Protein AF-A0A971RYZ0-F1 (afdb_monomer_lite)

Foldseek 3Di:
DDDVVVDDPLLVVLLVLLVVVDVCSVVQSVLLVVVVVVDPPVLSSVLSVVCVVVVNRGNVSSVVSSVCVVCVVDPPPPDPDPVVPPVDDDDDDDDDDCVVVVCVVVPNDD

Radius of gyration: 25.85 Å; chains: 1; bounding box: 69×42×53 Å

Structure (mmCIF, N/CA/C/O backbone):
data_AF-A0A971RYZ0-F1
#
_entry.id   AF-A0A971RYZ0-F1
#
loop_
_atom_site.group_PDB
_atom_site.id
_atom_site.type_symbol
_atom_site.label_atom_id
_atom_site.label_alt_id
_atom_site.label_comp_id
_atom_site.label_asym_id
_atom_site.label_entity_id
_atom_site.label_seq_id
_atom_site.pdbx_PDB_ins_code
_atom_site.Cartn_x
_atom_site.Cartn_y
_atom_site.Cartn_z
_atom_site.occupancy
_atom_site.B_iso_or_equiv
_atom_site.auth_seq_id
_atom_site.auth_comp_id
_atom_site.auth_asym_id
_atom_site.auth_atom_id
_atom_site.pdbx_PDB_model_num
ATOM 1 N N . VAL A 1 1 ? -23.231 2.853 9.783 1.00 53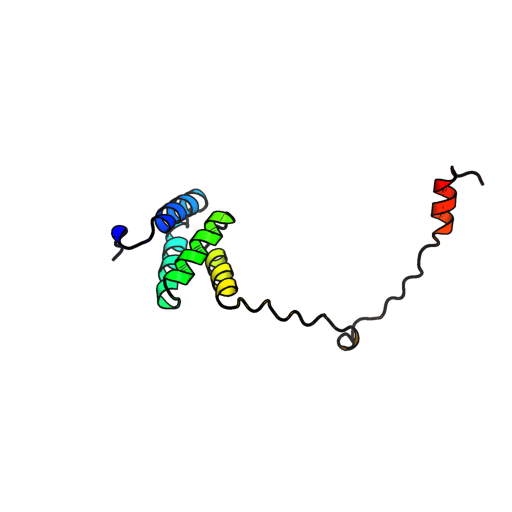.41 1 VAL A N 1
ATOM 2 C CA . VAL A 1 1 ? -21.923 2.457 10.371 1.00 53.41 1 VAL A CA 1
ATOM 3 C C . VAL A 1 1 ? -20.756 2.908 9.470 1.00 53.41 1 VAL A C 1
ATOM 5 O O . VAL A 1 1 ? -19.828 2.172 9.199 1.00 53.41 1 VAL A O 1
ATOM 8 N N . TYR A 1 2 ? -20.773 4.171 9.035 1.00 51.66 2 TYR A N 1
ATOM 9 C CA . TYR A 1 2 ? -19.632 4.891 8.456 1.00 51.66 2 TYR A CA 1
ATOM 10 C C . TYR A 1 2 ? -19.863 6.347 8.855 1.00 51.66 2 TYR A C 1
ATOM 12 O O . TYR A 1 2 ? -20.882 6.922 8.473 1.00 51.66 2 TYR A O 1
ATOM 20 N N . LYS A 1 3 ? -19.025 6.893 9.740 1.00 57.81 3 LYS A N 1
ATOM 21 C CA . LYS A 1 3 ? -19.108 8.295 10.163 1.00 57.81 3 LYS A CA 1
ATOM 22 C C . LYS A 1 3 ? -17.907 9.010 9.542 1.00 57.81 3 LYS A C 1
ATOM 24 O O . LYS A 1 3 ? -16.840 8.985 10.148 1.00 57.81 3 LYS A O 1
ATOM 29 N N . PRO A 1 4 ? -18.053 9.626 8.356 1.00 58.03 4 PRO A N 1
ATOM 30 C CA . PRO A 1 4 ? -16.939 10.278 7.658 1.00 58.03 4 PRO A CA 1
ATOM 31 C C . PRO A 1 4 ? -16.296 11.407 8.479 1.00 58.03 4 PRO A C 1
ATOM 33 O O . PRO A 1 4 ? -15.163 11.783 8.228 1.00 58.03 4 PRO A O 1
ATOM 36 N N . GLN A 1 5 ? -16.999 11.904 9.499 1.00 58.44 5 GLN A N 1
ATOM 37 C CA . GLN A 1 5 ? -16.541 12.944 10.423 1.00 58.44 5 GLN A CA 1
ATOM 38 C C . GLN A 1 5 ? -15.469 12.466 11.423 1.00 58.44 5 GLN A C 1
ATOM 40 O O . GLN A 1 5 ? -14.858 13.296 12.083 1.00 58.44 5 GLN A O 1
ATOM 45 N N . LEU A 1 6 ? -15.267 11.150 11.575 1.00 68.12 6 LEU A N 1
ATOM 46 C CA . LEU A 1 6 ? -14.294 10.573 12.518 1.00 68.12 6 LEU A CA 1
ATOM 47 C C . LEU A 1 6 ? -12.970 10.164 11.858 1.00 68.12 6 LEU A C 1
ATOM 49 O O . LEU A 1 6 ? -12.025 9.825 12.565 1.00 68.12 6 LEU A O 1
ATOM 53 N N . LEU A 1 7 ? -12.905 10.150 10.526 1.00 70.88 7 LEU A N 1
ATOM 54 C CA . LEU A 1 7 ? -11.725 9.725 9.774 1.00 70.88 7 LEU A CA 1
ATOM 55 C C . LEU A 1 7 ? -10.946 10.942 9.277 1.00 70.88 7 LEU A C 1
ATOM 57 O O . LEU A 1 7 ? -11.530 11.970 8.935 1.00 70.88 7 LEU A O 1
ATOM 61 N N . ALA A 1 8 ? -9.621 10.810 9.213 1.00 78.12 8 ALA A N 1
ATOM 62 C CA . ALA A 1 8 ? -8.760 11.846 8.660 1.00 78.12 8 ALA A CA 1
ATOM 63 C C . ALA A 1 8 ? -9.162 12.170 7.203 1.00 78.12 8 ALA A C 1
ATOM 65 O O . ALA A 1 8 ? -9.552 11.265 6.455 1.00 78.12 8 ALA A O 1
ATOM 66 N N . PRO A 1 9 ? -9.027 13.433 6.753 1.00 84.25 9 PRO A N 1
ATOM 67 C CA . PRO A 1 9 ? -9.433 13.854 5.406 1.00 84.25 9 PRO A CA 1
ATOM 68 C C . PRO A 1 9 ? -8.726 13.073 4.284 1.00 84.25 9 PRO A C 1
ATOM 70 O O . PRO A 1 9 ? -9.263 12.935 3.182 1.00 84.25 9 PRO A O 1
ATOM 73 N N . VAL A 1 10 ? -7.556 12.504 4.585 1.00 88.06 10 VAL A N 1
ATOM 74 C CA . VAL A 1 10 ? -6.764 11.638 3.702 1.00 88.06 10 VAL A CA 1
ATOM 75 C C . VAL A 1 10 ? -7.580 10.447 3.186 1.00 88.06 10 VAL A C 1
ATOM 77 O O . VAL A 1 10 ? -7.485 10.111 2.008 1.00 88.06 10 VAL A O 1
ATOM 80 N N . TYR A 1 11 ? -8.452 9.848 4.004 1.00 89.81 11 TYR A N 1
ATOM 81 C CA . TYR A 1 11 ? -9.233 8.672 3.602 1.00 89.81 11 TYR A CA 1
ATOM 82 C C . TYR A 1 11 ? -10.247 8.978 2.496 1.00 89.81 11 TYR A C 1
ATOM 84 O O . TYR A 1 11 ? -10.416 8.178 1.576 1.00 89.81 11 TYR A O 1
ATOM 92 N N . GLU A 1 12 ? -10.906 10.138 2.541 1.00 89.88 12 GLU A N 1
ATOM 93 C CA . GLU A 1 12 ? -11.838 10.533 1.479 1.00 89.88 12 GLU A CA 1
ATOM 94 C C . GLU A 1 12 ? -11.100 10.848 0.178 1.00 89.88 12 GLU A C 1
ATOM 96 O O . GLU A 1 12 ? -11.559 10.462 -0.901 1.00 89.88 12 GLU A O 1
ATOM 101 N N . GLN A 1 13 ? -9.930 11.486 0.266 1.00 91.75 13 GLN A N 1
ATOM 102 C CA . GLN A 1 13 ? -9.099 11.729 -0.910 1.00 91.75 13 GLN A CA 1
ATOM 103 C C . GLN A 1 13 ? -8.591 10.411 -1.511 1.00 91.75 13 GLN A C 1
ATOM 105 O O . GLN A 1 13 ? -8.691 10.208 -2.725 1.00 91.75 13 GLN A O 1
ATOM 110 N N . TYR A 1 14 ? -8.143 9.477 -0.668 1.00 92.69 14 TYR A N 1
ATOM 111 C CA . TYR A 1 14 ? -7.740 8.140 -1.089 1.00 92.69 14 TYR A CA 1
ATOM 112 C C . TYR A 1 14 ? -8.886 7.402 -1.785 1.00 92.69 14 TYR A C 1
ATOM 114 O O . TYR A 1 14 ? -8.712 6.889 -2.889 1.00 92.69 14 TYR A O 1
ATOM 122 N N . ARG A 1 15 ? -10.090 7.414 -1.197 1.00 92.38 15 ARG A N 1
ATOM 123 C CA . ARG A 1 15 ? -11.289 6.771 -1.754 1.00 92.38 15 ARG A CA 1
ATOM 124 C C . ARG A 1 15 ? -11.651 7.310 -3.136 1.00 92.38 15 ARG A C 1
ATOM 126 O O . ARG A 1 15 ? -12.000 6.528 -4.022 1.00 92.38 15 ARG A O 1
ATOM 133 N N . ARG A 1 16 ? -11.579 8.631 -3.336 1.00 92.31 16 ARG A N 1
ATOM 134 C CA . ARG A 1 16 ? -11.834 9.265 -4.642 1.00 92.31 16 ARG A CA 1
ATOM 135 C C . ARG A 1 16 ? -10.837 8.781 -5.690 1.00 92.31 16 ARG A C 1
ATOM 137 O O . ARG A 1 16 ? -11.254 8.327 -6.753 1.00 92.31 16 ARG A O 1
ATOM 144 N N . ASN A 1 17 ? -9.547 8.805 -5.363 1.00 92.62 17 ASN A N 1
ATOM 145 C CA . ASN A 1 17 ? -8.485 8.368 -6.270 1.00 92.62 17 ASN A CA 1
ATOM 146 C C . ASN A 1 17 ? -8.575 6.868 -6.594 1.00 92.62 17 ASN A C 1
ATOM 148 O O . ASN A 1 17 ? -8.391 6.463 -7.740 1.00 92.62 17 ASN A O 1
ATOM 152 N N . LEU A 1 18 ? -8.906 6.048 -5.599 1.00 91.94 18 LEU A N 1
ATOM 153 C CA . LEU A 1 18 ? -9.075 4.605 -5.740 1.00 91.94 18 LEU A CA 1
ATOM 154 C C . LEU A 1 18 ? -10.272 4.262 -6.652 1.00 91.94 18 LEU A C 1
ATOM 156 O O . LEU A 1 18 ? -10.151 3.418 -7.538 1.00 91.94 18 LEU A O 1
ATOM 160 N N . ASN A 1 19 ? -11.405 4.957 -6.494 1.00 92.38 19 ASN A N 1
ATOM 161 C CA . ASN A 1 19 ? -12.582 4.791 -7.359 1.00 92.38 19 ASN A CA 1
ATOM 162 C C . ASN A 1 19 ? -12.360 5.294 -8.789 1.00 92.38 19 ASN A C 1
ATOM 164 O O . ASN A 1 19 ? -12.904 4.714 -9.723 1.00 92.38 19 ASN A O 1
ATOM 168 N N . ALA A 1 20 ? -11.557 6.346 -8.975 1.00 91.88 20 ALA A N 1
ATOM 169 C CA . ALA A 1 20 ? -11.207 6.833 -10.307 1.00 91.88 20 ALA A CA 1
ATOM 170 C C . ALA A 1 20 ? -10.358 5.820 -11.098 1.00 91.88 20 ALA A C 1
ATOM 172 O O . ALA A 1 20 ? -10.403 5.802 -12.324 1.00 91.88 20 ALA A O 1
ATOM 173 N N . ARG A 1 21 ? -9.588 4.970 -10.404 1.00 89.19 21 ARG A N 1
ATOM 174 C CA . ARG A 1 21 ? -8.664 3.998 -11.013 1.00 89.19 21 ARG A CA 1
ATOM 175 C C . ARG A 1 21 ? -9.248 2.595 -11.157 1.00 89.19 21 ARG A C 1
ATOM 177 O O . ARG A 1 21 ? -8.787 1.835 -12.002 1.00 89.19 21 ARG A O 1
ATOM 184 N N . SER A 1 22 ? -10.231 2.230 -10.336 1.00 87.12 22 SER A N 1
ATOM 185 C CA . SER A 1 22 ? -10.797 0.883 -10.321 1.00 87.12 22 SER A CA 1
ATOM 186 C C . SER A 1 22 ? -12.300 0.902 -10.084 1.00 87.12 22 SER A C 1
ATOM 188 O O . SER A 1 22 ? -12.789 1.471 -9.110 1.00 87.12 22 SER A O 1
ATOM 190 N N . HIS A 1 23 ? -13.035 0.149 -10.907 1.00 85.56 23 HIS A N 1
ATOM 191 C CA . HIS A 1 23 ? -14.466 -0.101 -10.706 1.00 85.56 23 HIS A CA 1
ATOM 192 C C . HIS A 1 23 ? -14.758 -0.831 -9.378 1.00 85.56 23 HIS A C 1
ATOM 194 O O . HIS A 1 23 ? -15.866 -0.771 -8.850 1.00 85.56 23 HIS A O 1
ATOM 200 N N . LYS A 1 24 ? -13.748 -1.500 -8.801 1.00 89.06 24 LYS A N 1
ATOM 201 C CA . LYS A 1 24 ? -13.817 -2.167 -7.492 1.00 89.06 24 LYS A CA 1
ATOM 202 C C . LYS A 1 24 ? -13.261 -1.301 -6.353 1.00 89.06 24 LYS A C 1
ATOM 204 O O . LYS A 1 24 ? -13.097 -1.818 -5.249 1.00 89.06 24 LYS A O 1
ATOM 209 N N . GLY A 1 25 ? -13.010 -0.007 -6.581 1.00 87.94 25 GLY A N 1
ATOM 210 C CA . GL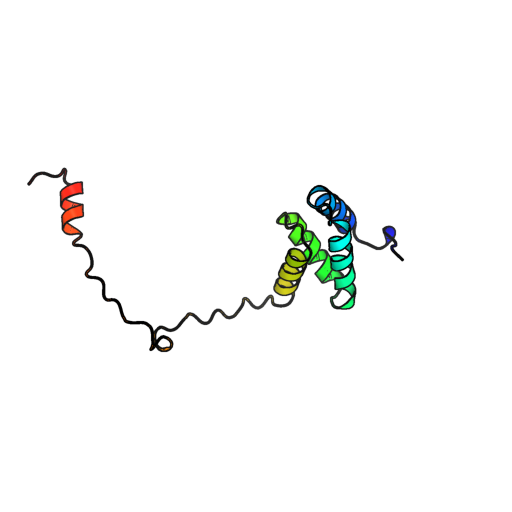Y A 1 25 ? -12.396 0.901 -5.609 1.00 87.94 25 GLY A CA 1
ATOM 211 C C . GLY A 1 25 ? -13.088 0.870 -4.246 1.00 87.94 25 GLY A C 1
ATOM 212 O O . GLY A 1 25 ? -12.459 0.557 -3.245 1.00 87.94 25 GLY A O 1
ATOM 213 N N . ASN A 1 26 ? -14.409 1.041 -4.186 1.00 90.12 26 ASN A N 1
ATOM 214 C CA . ASN A 1 26 ? -15.136 0.982 -2.911 1.00 90.12 26 ASN A CA 1
ATOM 215 C C . ASN A 1 26 ? -14.948 -0.348 -2.156 1.00 90.12 26 ASN A C 1
ATOM 217 O O . ASN A 1 26 ? -14.865 -0.342 -0.931 1.00 90.12 26 ASN A O 1
ATOM 221 N N . LYS A 1 27 ? -14.841 -1.485 -2.860 1.00 91.69 27 LYS A N 1
ATOM 222 C CA . LYS A 1 27 ? -14.597 -2.790 -2.223 1.00 91.69 27 LYS A CA 1
ATOM 223 C C . LYS A 1 27 ? -13.212 -2.837 -1.583 1.00 91.69 27 LYS A C 1
ATOM 225 O O . LYS A 1 27 ? -13.072 -3.349 -0.477 1.00 91.69 27 LYS A O 1
ATOM 230 N N . GLU A 1 28 ? -12.200 -2.310 -2.261 1.00 92.62 28 GLU A N 1
ATOM 231 C CA . GLU A 1 28 ? -10.848 -2.226 -1.706 1.00 92.62 28 GLU A CA 1
ATOM 232 C C . GLU A 1 28 ? -10.749 -1.212 -0.572 1.00 92.62 28 GLU A C 1
ATOM 234 O O . GLU A 1 28 ? -10.129 -1.501 0.445 1.00 92.62 28 GLU A O 1
ATOM 239 N N . PHE A 1 29 ? -11.451 -0.085 -0.677 1.00 93.69 29 PHE A N 1
ATOM 240 C CA . PHE A 1 29 ? -11.525 0.896 0.398 1.00 93.69 29 PHE A CA 1
ATOM 241 C C . PHE A 1 29 ? -12.139 0.306 1.672 1.00 93.69 29 PHE A C 1
ATOM 243 O O . PHE A 1 29 ? -11.616 0.517 2.761 1.00 93.69 29 PHE A O 1
ATOM 250 N N . VAL A 1 30 ? -13.197 -0.504 1.550 1.00 92.56 30 VAL A N 1
ATOM 251 C CA . VAL A 1 30 ? -13.767 -1.223 2.702 1.00 92.56 30 VAL A CA 1
ATOM 252 C C . VAL A 1 30 ? -12.741 -2.169 3.324 1.00 92.56 30 VAL A C 1
ATOM 254 O O . VAL A 1 30 ? -12.630 -2.201 4.546 1.00 92.56 30 VAL A O 1
ATOM 257 N N . LYS A 1 31 ? -11.954 -2.897 2.521 1.00 93.62 31 LYS A N 1
ATOM 258 C CA . LYS A 1 31 ? -10.878 -3.748 3.055 1.00 93.62 31 LYS A CA 1
ATOM 259 C C . LYS A 1 31 ? -9.807 -2.936 3.787 1.00 93.62 31 LYS A C 1
ATOM 261 O O . LYS A 1 31 ? -9.343 -3.369 4.833 1.00 93.62 31 LYS A O 1
ATOM 266 N N . ILE A 1 32 ? -9.452 -1.756 3.278 1.00 93.31 32 ILE A N 1
ATOM 267 C CA . ILE A 1 32 ? -8.507 -0.850 3.948 1.00 93.31 32 ILE A CA 1
ATOM 268 C C . ILE A 1 32 ? -9.077 -0.387 5.291 1.00 93.31 32 ILE A C 1
ATOM 270 O O . ILE A 1 32 ? -8.385 -0.449 6.299 1.00 93.31 32 ILE A O 1
ATOM 274 N N . LEU A 1 33 ? -10.360 -0.019 5.349 1.00 92.50 33 LEU A N 1
ATOM 275 C CA . LEU A 1 33 ? -11.013 0.319 6.618 1.00 92.50 33 LEU A CA 1
ATOM 276 C C . LEU A 1 33 ? -11.052 -0.866 7.593 1.00 92.50 33 LEU A C 1
ATOM 278 O O . LEU A 1 33 ? -11.007 -0.664 8.805 1.00 92.50 33 LEU A O 1
ATOM 282 N N . MET A 1 34 ? -11.124 -2.099 7.086 1.00 93.25 34 MET A N 1
ATOM 283 C CA . MET A 1 34 ? -11.062 -3.294 7.927 1.00 93.25 34 MET A CA 1
ATOM 284 C C . MET A 1 34 ? -9.695 -3.485 8.598 1.00 93.25 34 MET A C 1
ATOM 286 O O . MET A 1 34 ? -9.670 -4.105 9.657 1.00 93.25 34 MET A O 1
ATOM 290 N N . LEU A 1 35 ? -8.605 -2.900 8.080 1.00 92.62 35 LEU A N 1
ATOM 291 C CA . LEU A 1 35 ? -7.277 -2.966 8.714 1.00 92.62 35 LEU A CA 1
ATOM 292 C C . LEU A 1 35 ? -7.264 -2.344 10.117 1.00 92.62 35 LEU A C 1
ATOM 294 O O . LEU A 1 35 ? -6.500 -2.779 10.969 1.00 92.62 35 LEU A O 1
ATOM 298 N N . HIS A 1 36 ? -8.155 -1.394 10.411 1.00 90.00 36 HIS A N 1
ATOM 299 C CA . HIS A 1 36 ? -8.283 -0.817 11.754 1.00 90.00 36 HIS A CA 1
ATOM 300 C C . HIS A 1 36 ? -8.731 -1.811 12.835 1.00 90.00 36 HIS A C 1
ATOM 302 O O . HIS A 1 36 ? -8.701 -1.469 14.015 1.00 90.00 36 HIS A O 1
ATOM 308 N N . ARG A 1 37 ? -9.191 -3.012 12.458 1.00 90.38 37 ARG A N 1
ATOM 309 C CA . ARG A 1 37 ? -9.524 -4.074 13.419 1.00 90.38 37 ARG A CA 1
ATOM 310 C C . ARG A 1 37 ? -8.278 -4.724 14.006 1.00 90.38 37 ARG A C 1
ATOM 312 O O . ARG A 1 37 ? -8.279 -5.047 15.188 1.00 90.38 37 ARG A O 1
ATOM 319 N N . ASP A 1 38 ? -7.251 -4.882 13.180 1.00 90.06 38 ASP A N 1
ATOM 320 C CA . ASP A 1 38 ? -6.052 -5.651 13.511 1.00 90.06 38 ASP A CA 1
ATOM 321 C C . ASP A 1 38 ? -4.846 -4.741 13.793 1.00 90.06 38 ASP A C 1
ATOM 323 O O . ASP A 1 38 ? -3.894 -5.158 14.452 1.00 90.06 38 ASP A O 1
ATOM 327 N N . TYR A 1 39 ? -4.889 -3.484 13.334 1.00 91.00 39 TYR A N 1
ATOM 328 C CA . TYR A 1 39 ? -3.772 -2.546 13.409 1.00 91.00 39 TYR A CA 1
ATOM 329 C C . TYR A 1 39 ? -4.151 -1.200 14.050 1.00 91.00 39 TYR A C 1
ATOM 331 O O . TYR A 1 39 ? -5.263 -0.698 13.845 1.00 91.00 39 TYR A O 1
ATOM 339 N N . PRO A 1 40 ? -3.212 -0.556 14.776 1.00 90.50 40 PRO A N 1
ATOM 340 C CA . PRO A 1 40 ? -3.409 0.775 15.341 1.00 90.50 40 PRO A CA 1
ATOM 341 C C . PRO A 1 40 ? -3.843 1.809 14.286 1.00 90.50 40 PRO A C 1
ATOM 343 O O . PRO A 1 40 ? -3.208 1.907 13.233 1.00 90.50 40 PRO A O 1
ATOM 346 N N . PRO A 1 41 ? -4.860 2.650 14.562 1.00 89.19 41 PRO A N 1
ATOM 347 C CA . PRO A 1 41 ? -5.348 3.637 13.597 1.00 89.19 41 PRO A CA 1
ATOM 348 C C . PRO A 1 41 ? -4.299 4.633 13.100 1.00 89.19 41 PRO A C 1
ATOM 350 O O . PRO A 1 41 ? -4.376 5.063 11.949 1.00 89.19 41 PRO A O 1
ATOM 353 N N . ALA A 1 42 ? -3.317 4.974 13.939 1.00 89.81 42 ALA A N 1
ATOM 354 C CA . ALA A 1 42 ? -2.204 5.839 13.558 1.00 89.81 42 ALA A CA 1
ATOM 355 C C . ALA A 1 42 ? -1.368 5.220 12.424 1.00 89.81 42 ALA A C 1
ATOM 357 O O . ALA A 1 42 ? -1.160 5.868 11.405 1.00 89.81 42 A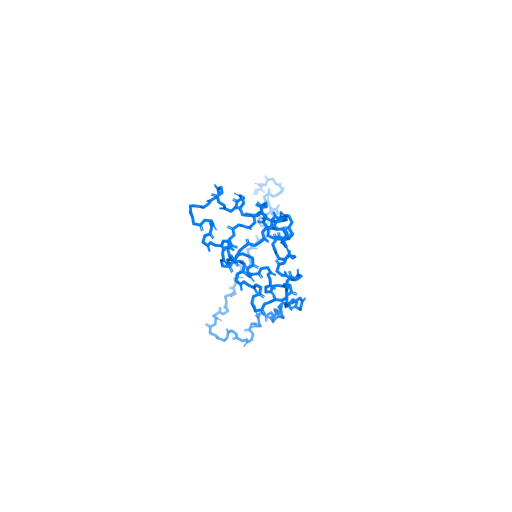LA A O 1
ATOM 358 N N . LEU A 1 43 ? -1.003 3.938 12.552 1.00 91.25 43 LEU A N 1
ATOM 359 C CA . LEU A 1 43 ? -0.207 3.221 11.548 1.00 91.25 43 LEU A CA 1
ATOM 360 C C . LEU A 1 43 ? -0.960 3.031 10.232 1.00 91.25 43 LEU A C 1
ATOM 362 O O . LEU A 1 43 ? -0.385 3.178 9.160 1.00 91.25 43 LEU A O 1
ATOM 366 N N . VAL A 1 44 ? -2.259 2.728 10.297 1.00 92.81 44 VAL A N 1
ATOM 367 C CA . VAL A 1 44 ? -3.081 2.600 9.083 1.00 92.81 44 VAL A CA 1
ATOM 368 C C . VAL A 1 44 ? -3.192 3.948 8.366 1.00 92.81 44 VAL A C 1
ATOM 370 O O . VAL A 1 44 ? -3.104 3.997 7.143 1.00 92.81 44 VAL A O 1
ATOM 373 N N . THR A 1 45 ? -3.329 5.047 9.113 1.00 93.12 45 THR A N 1
ATOM 374 C CA . THR A 1 45 ? -3.405 6.398 8.531 1.00 93.12 45 THR A CA 1
ATOM 375 C C . THR A 1 45 ? -2.094 6.788 7.863 1.00 93.12 45 THR A C 1
ATOM 377 O O . THR A 1 45 ? -2.112 7.204 6.709 1.00 93.12 45 THR A O 1
ATOM 380 N N . GLU A 1 46 ? -0.966 6.551 8.529 1.00 92.69 46 GLU A N 1
ATOM 381 C CA . GLU A 1 46 ? 0.366 6.764 7.958 1.00 92.69 46 GLU A CA 1
ATOM 382 C C . GLU A 1 46 ? 0.587 5.909 6.699 1.00 92.69 46 GLU A C 1
ATOM 384 O O . GLU A 1 46 ? 1.024 6.413 5.666 1.00 92.69 46 GLU A O 1
ATOM 389 N N . ALA A 1 47 ? 0.197 4.630 6.724 1.00 94.00 47 ALA A N 1
ATOM 390 C CA . ALA A 1 47 ? 0.302 3.758 5.557 1.00 94.00 47 ALA A CA 1
ATOM 391 C C . ALA A 1 47 ? -0.524 4.272 4.364 1.00 94.00 47 ALA A C 1
ATOM 393 O O . ALA A 1 47 ? -0.072 4.195 3.221 1.00 94.00 47 ALA A O 1
ATOM 394 N N . VAL A 1 48 ? -1.717 4.824 4.611 1.00 94.62 48 VAL A N 1
ATOM 395 C CA . VAL A 1 48 ? -2.562 5.430 3.571 1.00 94.62 48 VAL A CA 1
ATOM 396 C C . VAL A 1 48 ? -1.940 6.723 3.028 1.00 94.62 48 VAL A C 1
ATOM 39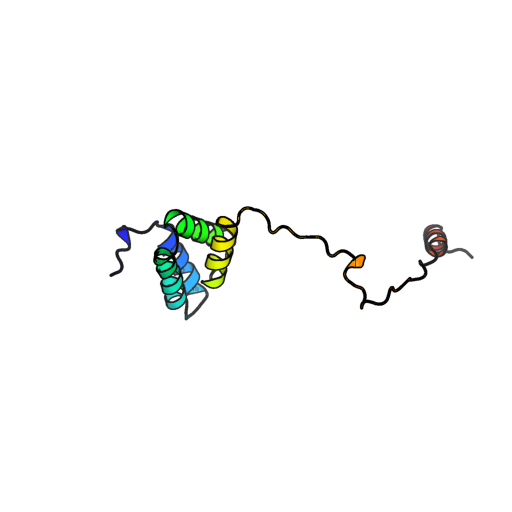8 O O . VAL A 1 48 ? -1.947 6.932 1.815 1.00 94.62 48 VAL A O 1
ATOM 401 N N . GLU A 1 49 ? -1.359 7.569 3.880 1.00 94.25 49 GLU A N 1
ATOM 402 C CA . GLU A 1 49 ? -0.645 8.789 3.466 1.00 94.25 49 GLU A CA 1
ATOM 403 C C . GLU A 1 49 ? 0.579 8.471 2.597 1.00 94.25 49 GLU A C 1
ATOM 405 O O . GLU A 1 49 ? 0.783 9.068 1.532 1.00 94.25 49 GLU A O 1
ATOM 410 N N . ILE A 1 50 ? 1.362 7.473 3.003 1.00 93.00 50 ILE A N 1
ATOM 411 C CA . ILE A 1 50 ? 2.509 6.976 2.244 1.00 93.00 50 ILE A CA 1
ATOM 412 C C . ILE A 1 50 ? 2.040 6.391 0.907 1.00 93.00 50 ILE A C 1
ATOM 414 O O . ILE A 1 50 ? 2.601 6.715 -0.142 1.00 93.00 50 ILE A O 1
ATOM 418 N N . ALA A 1 51 ? 0.968 5.594 0.908 1.00 94.88 51 ALA A N 1
ATOM 419 C CA . ALA A 1 51 ? 0.393 5.045 -0.316 1.00 94.88 51 ALA A CA 1
ATOM 420 C C . ALA A 1 51 ? -0.054 6.155 -1.282 1.00 94.88 51 ALA A C 1
ATOM 422 O O . ALA A 1 51 ? 0.214 6.063 -2.480 1.00 94.88 51 ALA A O 1
ATOM 423 N N . MET A 1 52 ? -0.660 7.240 -0.784 1.00 93.31 52 MET A N 1
ATOM 424 C CA . MET A 1 52 ? -0.979 8.413 -1.610 1.00 93.31 52 MET A CA 1
ATOM 425 C C . MET A 1 52 ? 0.264 9.066 -2.196 1.00 93.31 52 MET A C 1
ATOM 427 O O . MET A 1 52 ? 0.289 9.354 -3.393 1.00 93.31 52 MET A O 1
ATOM 431 N N . THR A 1 53 ? 1.284 9.279 -1.367 1.00 93.31 53 THR A N 1
ATOM 432 C CA . THR A 1 53 ? 2.537 9.932 -1.766 1.00 93.31 53 THR A CA 1
ATOM 433 C C . THR A 1 53 ? 3.226 9.160 -2.893 1.00 93.31 53 THR A C 1
ATOM 435 O O . THR A 1 53 ? 3.674 9.754 -3.871 1.00 93.31 53 THR A O 1
ATOM 438 N N . TYR A 1 54 ? 3.218 7.826 -2.821 1.00 91.81 54 TYR A N 1
ATOM 439 C CA . TYR A 1 54 ? 3.777 6.950 -3.855 1.00 91.81 54 TYR A CA 1
ATOM 440 C C . TYR A 1 54 ? 2.792 6.575 -4.976 1.00 91.81 54 TYR A C 1
ATOM 442 O O . TYR A 1 54 ? 3.126 5.760 -5.833 1.00 91.81 54 TYR A O 1
ATOM 450 N N . ASN A 1 55 ? 1.589 7.162 -5.015 1.00 92.88 55 ASN A N 1
ATOM 451 C CA . ASN A 1 55 ? 0.531 6.825 -5.977 1.00 92.88 55 ASN A CA 1
ATOM 452 C C . ASN A 1 55 ? 0.163 5.324 -6.026 1.00 92.88 55 ASN A C 1
ATOM 454 O O . ASN A 1 55 ? -0.218 4.795 -7.074 1.00 92.88 55 ASN A O 1
ATOM 458 N N . VAL A 1 56 ? 0.234 4.645 -4.881 1.00 92.50 56 VAL A N 1
ATOM 459 C CA . VAL A 1 56 ? -0.164 3.247 -4.703 1.00 92.50 56 VAL A CA 1
ATOM 460 C C . VAL A 1 56 ? -1.634 3.187 -4.286 1.00 92.50 56 VAL A C 1
ATOM 462 O O . VAL A 1 56 ? -2.017 3.599 -3.191 1.00 92.50 56 VAL A O 1
ATOM 465 N N . TYR A 1 57 ? -2.472 2.650 -5.172 1.00 92.50 57 TYR A N 1
ATOM 466 C CA . TYR A 1 57 ? -3.929 2.611 -5.018 1.00 92.50 57 TYR A CA 1
ATOM 467 C C . TYR A 1 57 ? -4.444 1.175 -5.043 1.00 92.50 57 TYR A C 1
ATOM 469 O O . TYR A 1 57 ? -5.062 0.748 -6.017 1.00 92.50 57 TYR A O 1
ATOM 477 N N . SER A 1 58 ? -4.159 0.431 -3.977 1.00 93.31 58 SER A N 1
ATOM 478 C CA . SER A 1 58 ? -4.705 -0.906 -3.763 1.00 93.31 58 SER A CA 1
ATOM 479 C C . SER A 1 58 ? -4.674 -1.298 -2.288 1.00 93.31 58 SER A C 1
ATOM 481 O O . SER A 1 58 ? -3.825 -0.826 -1.528 1.00 93.31 58 SER A O 1
ATOM 483 N N . TYR A 1 59 ? -5.571 -2.201 -1.889 1.00 94.69 59 TYR A N 1
ATOM 484 C CA . TYR A 1 59 ? -5.538 -2.798 -0.547 1.00 94.69 59 TYR A CA 1
ATOM 485 C C . TYR A 1 59 ? -4.184 -3.458 -0.252 1.00 94.69 59 TYR A C 1
ATOM 487 O O . TYR A 1 59 ? -3.582 -3.186 0.784 1.00 94.69 59 TYR A O 1
ATOM 495 N N . ASP A 1 60 ? -3.687 -4.277 -1.182 1.00 93.94 60 ASP A N 1
ATOM 496 C CA . ASP A 1 60 ? -2.425 -5.003 -1.004 1.00 93.94 60 ASP A CA 1
ATOM 497 C C . ASP A 1 60 ? -1.231 -4.043 -0.892 1.00 93.94 60 ASP A C 1
ATOM 499 O O . ASP A 1 60 ? -0.290 -4.298 -0.144 1.00 93.94 60 ASP A O 1
ATOM 503 N N . GLY A 1 61 ? -1.287 -2.902 -1.587 1.00 93.50 61 GLY A N 1
ATOM 504 C CA . GLY A 1 61 ? -0.272 -1.858 -1.502 1.00 93.50 61 GLY A CA 1
ATOM 505 C C . GLY A 1 61 ? -0.228 -1.189 -0.130 1.00 93.50 61 GLY A C 1
ATOM 506 O O . GLY A 1 61 ? 0.849 -1.059 0.451 1.00 93.50 61 GLY A O 1
ATOM 507 N N . VAL A 1 62 ? -1.393 -0.825 0.416 1.00 94.69 62 VAL A N 1
ATOM 508 C CA . VAL A 1 62 ? -1.495 -0.275 1.780 1.00 94.69 62 VAL A CA 1
ATOM 509 C C . VAL A 1 62 ? -1.047 -1.309 2.813 1.00 94.69 62 VAL A C 1
ATOM 511 O O . VAL A 1 62 ? -0.298 -0.966 3.722 1.00 94.69 62 VAL A O 1
ATOM 514 N N . LEU A 1 63 ? -1.435 -2.578 2.652 1.00 94.81 63 LEU A N 1
ATOM 515 C CA . LEU A 1 63 ? -1.021 -3.663 3.544 1.00 94.81 63 LEU A CA 1
ATOM 516 C C . LEU A 1 63 ? 0.499 -3.886 3.520 1.00 94.81 63 LEU A C 1
ATOM 518 O O . LEU A 1 63 ? 1.105 -4.079 4.570 1.00 94.81 63 LEU A O 1
ATOM 522 N N . ASN A 1 64 ? 1.127 -3.827 2.343 1.00 93.12 64 ASN A N 1
ATOM 523 C CA . ASN A 1 64 ? 2.579 -3.939 2.214 1.00 93.12 64 ASN A CA 1
ATOM 524 C C . ASN A 1 64 ? 3.302 -2.790 2.934 1.00 93.12 64 ASN A C 1
ATOM 526 O O . ASN A 1 64 ? 4.220 -3.038 3.712 1.00 93.12 64 ASN A O 1
ATOM 530 N N . ILE A 1 65 ? 2.864 -1.544 2.725 1.00 93.19 65 ILE A N 1
ATOM 531 C CA . ILE A 1 65 ? 3.429 -0.370 3.410 1.00 93.19 65 ILE A CA 1
ATOM 532 C C . ILE A 1 65 ? 3.248 -0.499 4.926 1.00 93.19 65 ILE A C 1
ATOM 534 O O . ILE A 1 65 ? 4.193 -0.286 5.680 1.00 93.19 65 ILE A O 1
ATOM 538 N N . LEU A 1 66 ? 2.063 -0.912 5.374 1.00 92.94 66 LEU A N 1
ATOM 539 C CA . LEU A 1 66 ? 1.775 -1.150 6.785 1.00 92.94 66 LEU A CA 1
ATOM 540 C C . LEU A 1 66 ? 2.704 -2.215 7.385 1.00 92.94 66 LEU A C 1
ATOM 542 O O . LEU A 1 66 ? 3.236 -2.026 8.476 1.00 92.94 66 LEU A O 1
ATOM 546 N N . GLY A 1 67 ? 2.952 -3.304 6.654 1.00 91.31 67 GLY A N 1
ATOM 547 C CA . GLY A 1 67 ? 3.938 -4.314 7.031 1.00 91.31 67 GLY A CA 1
ATOM 548 C C . GLY A 1 67 ? 5.344 -3.724 7.166 1.00 91.31 67 GLY A C 1
ATOM 549 O O . GLY A 1 67 ? 6.022 -3.968 8.157 1.00 91.31 67 GLY A O 1
ATOM 550 N N . GLN A 1 68 ? 5.773 -2.890 6.222 1.00 88.75 68 GLN A N 1
ATOM 551 C CA . GLN A 1 68 ? 7.089 -2.245 6.280 1.00 88.75 68 GLN A CA 1
ATOM 552 C C . GLN A 1 68 ? 7.230 -1.282 7.468 1.00 88.75 68 GLN A C 1
ATOM 554 O O . GLN A 1 68 ? 8.287 -1.256 8.093 1.00 88.75 68 GLN A O 1
ATOM 559 N N . LEU A 1 69 ? 6.173 -0.540 7.817 1.00 88.12 69 LEU A N 1
ATOM 560 C CA . LEU A 1 69 ? 6.157 0.332 8.998 1.00 88.12 69 LEU A CA 1
ATOM 561 C C . LEU A 1 69 ? 6.287 -0.467 10.303 1.00 88.12 69 LEU A C 1
ATOM 563 O O . LEU A 1 69 ? 7.009 -0.060 11.210 1.00 88.12 69 LEU A O 1
ATOM 567 N N . LEU A 1 70 ? 5.621 -1.623 10.386 1.00 88.12 70 LEU A N 1
ATOM 568 C CA . LEU A 1 70 ? 5.687 -2.512 11.549 1.00 88.12 70 LEU A CA 1
ATOM 569 C C . LEU A 1 70 ? 7.057 -3.180 11.699 1.00 88.12 70 LEU A C 1
ATOM 571 O O . LEU A 1 70 ? 7.555 -3.333 12.811 1.00 88.12 70 LEU A O 1
ATOM 575 N N . PHE A 1 71 ? 7.670 -3.568 10.583 1.00 78.38 71 PHE A N 1
ATOM 576 C CA . PHE A 1 71 ? 8.937 -4.294 10.544 1.00 78.38 71 PHE A CA 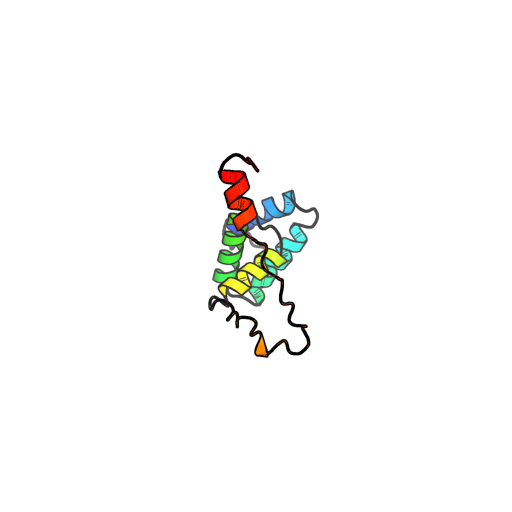1
ATOM 577 C C . PHE A 1 71 ? 10.102 -3.385 10.131 1.00 78.38 71 PHE A C 1
ATOM 579 O O . PHE A 1 71 ? 10.961 -3.790 9.358 1.00 78.38 71 PHE A O 1
ATOM 586 N N . SER A 1 72 ? 10.157 -2.162 10.673 1.00 64.69 72 SER A N 1
ATOM 587 C CA . SER A 1 72 ? 11.191 -1.150 10.376 1.00 64.69 72 SER A CA 1
ATOM 588 C C . SER A 1 72 ? 12.644 -1.618 10.634 1.00 64.69 72 SER A C 1
ATOM 590 O O . SER A 1 72 ? 13.610 -0.987 10.195 1.00 64.69 72 SER A O 1
ATOM 592 N N . GLU A 1 73 ? 12.837 -2.784 11.266 1.00 61.34 73 GLU A N 1
ATOM 593 C CA . GLU A 1 73 ? 14.062 -3.563 11.085 1.00 61.34 73 GLU A CA 1
ATOM 594 C C . GLU A 1 73 ? 14.127 -4.077 9.644 1.00 61.34 73 GLU A C 1
ATOM 596 O O . GLU A 1 73 ? 13.550 -5.114 9.316 1.00 61.34 73 GLU A O 1
ATOM 601 N N . ARG A 1 74 ? 14.850 -3.338 8.786 1.00 56.00 74 ARG A N 1
ATOM 602 C CA . ARG A 1 74 ? 15.237 -3.755 7.427 1.00 56.00 74 ARG A CA 1
ATOM 603 C C . ARG A 1 74 ? 15.371 -5.278 7.386 1.00 56.00 74 ARG A C 1
ATOM 605 O O . ARG A 1 74 ? 16.116 -5.801 8.224 1.00 56.00 74 ARG A O 1
ATOM 612 N N . PRO A 1 75 ? 14.705 -5.988 6.452 1.00 55.19 75 PRO A N 1
ATOM 613 C CA . PRO A 1 75 ? 14.831 -7.435 6.388 1.00 55.19 75 PRO A CA 1
ATOM 614 C C . PRO A 1 75 ? 16.320 -7.759 6.423 1.00 55.19 75 PRO A C 1
ATOM 616 O O . PRO A 1 75 ? 17.085 -7.198 5.634 1.00 55.19 75 PRO A O 1
ATOM 619 N N . LYS A 1 76 ? 16.744 -8.578 7.397 1.00 58.97 76 LYS A N 1
ATOM 620 C CA . LYS A 1 76 ? 18.122 -9.065 7.490 1.00 58.97 76 LYS A CA 1
ATOM 621 C C . LYS A 1 76 ? 18.365 -9.885 6.231 1.00 58.97 76 LYS A C 1
ATOM 623 O O . LYS A 1 76 ? 18.142 -11.092 6.213 1.00 58.97 76 LYS A O 1
ATOM 628 N N . MET A 1 77 ? 18.744 -9.208 5.151 1.00 56.38 77 MET A N 1
ATOM 629 C CA . MET A 1 77 ? 19.170 -9.829 3.915 1.00 56.38 77 MET A CA 1
ATOM 630 C C . MET A 1 77 ? 20.470 -10.529 4.265 1.00 56.38 77 MET A C 1
ATOM 632 O O . MET A 1 77 ? 21.531 -9.914 4.254 1.00 56.38 77 MET A O 1
ATOM 636 N N . ALA A 1 78 ? 20.379 -11.795 4.663 1.00 67.31 78 ALA A N 1
ATOM 637 C CA . ALA A 1 78 ? 21.542 -12.652 4.690 1.00 67.31 78 ALA A CA 1
ATOM 638 C C . ALA A 1 78 ? 22.007 -12.743 3.230 1.00 67.31 78 ALA A C 1
ATOM 640 O O . ALA A 1 78 ? 21.242 -13.244 2.398 1.00 67.31 78 ALA A O 1
ATOM 641 N N . PRO A 1 79 ? 23.196 -12.219 2.882 1.00 72.19 79 PRO A N 1
ATOM 642 C CA . PRO A 1 79 ? 23.718 -12.363 1.535 1.00 72.19 79 PRO A CA 1
ATOM 643 C C . PRO A 1 79 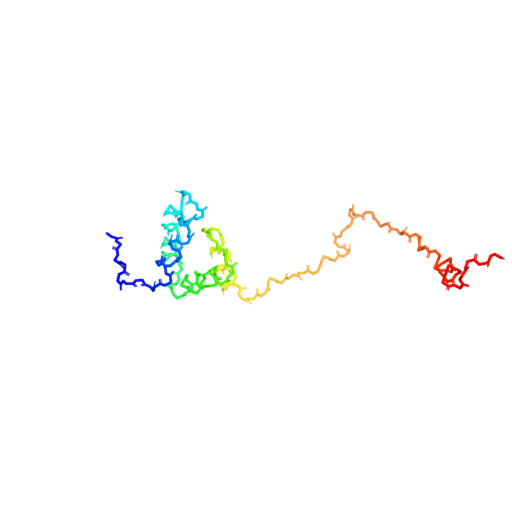? 23.725 -13.848 1.183 1.00 72.19 79 PRO A C 1
ATOM 645 O O . PRO A 1 79 ? 24.050 -14.689 2.028 1.00 72.19 79 PRO A O 1
ATOM 648 N N . ILE A 1 80 ? 23.342 -14.180 -0.047 1.00 73.31 80 ILE A N 1
ATOM 649 C CA . ILE A 1 80 ? 23.411 -15.560 -0.515 1.00 73.31 80 ILE A CA 1
ATOM 650 C C . ILE A 1 80 ? 24.890 -15.972 -0.481 1.00 73.31 80 ILE A C 1
ATOM 652 O O . ILE A 1 80 ? 25.697 -15.485 -1.271 1.00 73.31 80 ILE A O 1
ATOM 656 N N . SER A 1 81 ? 25.260 -16.824 0.478 1.00 76.44 81 SER A N 1
ATOM 657 C CA . SER A 1 81 ? 26.613 -17.378 0.577 1.00 76.44 81 SER A CA 1
ATOM 658 C C . SER A 1 81 ? 26.779 -18.439 -0.506 1.00 76.44 81 SER A C 1
ATOM 660 O O . SER A 1 81 ? 25.958 -19.351 -0.624 1.00 76.44 81 SER A O 1
ATOM 662 N N . LYS A 1 82 ? 27.854 -18.313 -1.289 1.00 70.75 82 LYS A N 1
ATOM 663 C CA . LYS A 1 82 ? 28.226 -19.287 -2.323 1.00 70.75 82 LYS A CA 1
ATOM 664 C C . LYS A 1 82 ? 28.413 -20.691 -1.736 1.00 70.75 82 LYS A C 1
ATOM 666 O O . LYS A 1 82 ? 28.035 -21.663 -2.376 1.00 70.75 82 LYS A O 1
ATOM 671 N N . ASP A 1 83 ? 28.863 -20.789 -0.485 1.00 76.38 83 ASP A N 1
ATOM 672 C CA . ASP A 1 83 ? 29.070 -22.058 0.232 1.00 76.38 83 ASP A CA 1
ATOM 673 C C . ASP A 1 83 ? 27.763 -22.837 0.456 1.00 76.38 83 ASP A C 1
ATOM 675 O O . ASP A 1 83 ? 27.768 -24.059 0.610 1.00 76.38 83 ASP A O 1
ATOM 679 N N . LYS A 1 84 ? 26.621 -22.135 0.459 1.00 74.06 84 LYS A N 1
ATOM 680 C CA . LYS A 1 84 ? 25.283 -22.729 0.602 1.00 74.06 84 LYS A CA 1
ATOM 681 C C . LYS A 1 84 ? 24.669 -23.168 -0.733 1.00 74.06 84 LYS A C 1
ATOM 683 O O . LYS A 1 84 ? 23.576 -23.728 -0.734 1.00 74.06 84 LYS A O 1
ATOM 688 N N . LEU A 1 85 ? 25.347 -22.930 -1.858 1.00 77.94 85 LEU A N 1
ATOM 689 C CA . LEU A 1 85 ? 24.867 -23.213 -3.214 1.00 77.94 85 LEU A CA 1
ATOM 690 C C . LEU A 1 85 ? 25.592 -24.419 -3.838 1.00 77.94 85 LEU A C 1
ATOM 692 O O . LEU A 1 85 ? 26.003 -24.367 -4.991 1.00 77.94 85 LEU A O 1
ATOM 696 N N . GLN A 1 86 ? 25.717 -25.524 -3.094 1.00 74.88 86 GLN A N 1
ATOM 697 C CA . GLN A 1 86 ? 26.465 -26.729 -3.510 1.00 74.88 86 GLN A CA 1
ATOM 698 C C . GLN A 1 86 ? 25.975 -27.366 -4.826 1.00 74.88 86 GLN A C 1
ATOM 700 O O . GLN A 1 86 ? 26.727 -28.080 -5.480 1.00 74.88 86 GLN A O 1
ATOM 705 N N . ASN A 1 87 ? 24.730 -27.093 -5.229 1.00 80.75 87 ASN A N 1
ATOM 706 C CA . ASN A 1 87 ? 24.126 -27.630 -6.453 1.00 80.75 87 ASN A CA 1
ATOM 707 C C . ASN A 1 87 ? 24.256 -26.697 -7.671 1.00 80.75 87 ASN A C 1
ATOM 709 O O . ASN A 1 87 ? 23.739 -27.024 -8.738 1.00 80.75 87 ASN A O 1
ATOM 713 N N . ILE A 1 88 ? 24.885 -25.525 -7.527 1.00 78.56 88 ILE A N 1
ATOM 714 C CA . ILE A 1 88 ? 25.113 -24.604 -8.645 1.00 78.56 88 ILE A CA 1
ATOM 715 C C . ILE A 1 88 ? 26.529 -24.847 -9.179 1.00 78.56 88 ILE A C 1
ATOM 717 O O . ILE A 1 88 ? 27.487 -24.655 -8.432 1.00 78.56 88 ILE A O 1
ATOM 721 N N . PRO A 1 89 ? 26.688 -25.261 -10.450 1.00 78.94 89 PRO A N 1
ATOM 722 C CA . PRO A 1 89 ? 28.006 -25.480 -11.024 1.00 78.94 89 PRO A CA 1
ATOM 723 C C . PRO A 1 89 ? 28.786 -24.164 -11.083 1.00 78.94 89 PRO A C 1
ATOM 725 O O . PRO A 1 89 ? 28.270 -23.137 -11.531 1.00 78.94 89 PRO A O 1
ATOM 728 N N . GLU A 1 90 ? 30.042 -24.196 -10.641 1.00 79.50 90 GLU A N 1
ATOM 729 C CA . GLU A 1 90 ? 30.942 -23.054 -10.756 1.00 79.50 90 GLU A CA 1
ATOM 730 C C . GLU A 1 90 ? 31.328 -22.858 -12.226 1.00 79.50 90 GLU A C 1
ATOM 732 O O . GLU A 1 90 ? 32.040 -23.666 -12.822 1.00 79.50 90 GLU A O 1
ATOM 737 N N . VAL A 1 91 ? 30.826 -21.781 -12.830 1.00 81.81 91 VAL A N 1
ATOM 738 C CA . VAL A 1 91 ? 31.178 -21.404 -14.200 1.00 81.81 91 VAL A CA 1
ATOM 739 C C . VAL A 1 91 ? 32.334 -20.415 -14.145 1.00 81.81 91 VAL A C 1
ATOM 741 O O . VAL A 1 91 ? 32.141 -19.225 -13.889 1.00 81.81 91 VAL A O 1
ATOM 744 N N . VAL A 1 92 ? 33.546 -20.902 -14.407 1.00 81.50 92 VAL A N 1
ATOM 745 C CA . VAL A 1 92 ? 34.709 -20.039 -14.634 1.00 81.50 92 VAL A CA 1
ATOM 746 C C . VAL A 1 92 ? 34.676 -19.581 -16.087 1.00 81.50 92 VAL A C 1
ATOM 748 O O . VAL A 1 92 ? 34.887 -20.367 -17.009 1.00 81.50 92 VAL A O 1
ATOM 751 N N . VAL A 1 93 ? 34.382 -18.302 -16.298 1.00 84.38 93 VAL A N 1
ATOM 752 C CA . VAL A 1 93 ? 34.425 -17.696 -17.632 1.00 84.38 93 VAL A CA 1
ATOM 753 C C . VAL A 1 93 ? 35.840 -17.195 -17.887 1.00 84.38 93 VAL A C 1
ATOM 755 O O . VAL A 1 93 ? 36.412 -16.494 -17.053 1.00 84.38 93 VAL A O 1
ATOM 758 N N . ILE A 1 94 ? 36.404 -17.538 -19.046 1.00 86.25 94 ILE A N 1
ATOM 759 C CA . ILE A 1 94 ? 37.693 -16.996 -19.481 1.00 86.25 94 ILE A CA 1
ATOM 760 C C . ILE A 1 94 ? 37.497 -15.491 -19.708 1.00 86.25 94 ILE A C 1
ATOM 762 O O . ILE A 1 94 ? 36.661 -15.118 -20.539 1.00 86.25 94 ILE A O 1
ATOM 766 N N . PRO A 1 95 ? 38.213 -14.616 -18.978 1.00 82.12 95 PRO A N 1
ATOM 767 C CA . PRO A 1 95 ? 38.052 -13.185 -19.153 1.00 82.12 95 PRO A CA 1
ATOM 768 C C . PRO A 1 95 ? 38.460 -12.801 -20.581 1.00 82.12 95 PRO A C 1
ATOM 770 O O . PRO A 1 95 ? 39.477 -13.293 -21.082 1.00 82.12 95 PRO A O 1
ATOM 773 N N . PRO A 1 96 ? 37.677 -11.949 -21.264 1.00 82.31 96 PRO A N 1
ATOM 774 C CA . PRO A 1 96 ? 38.031 -11.499 -22.597 1.00 82.31 96 PRO A CA 1
ATOM 775 C C . PRO A 1 96 ? 39.349 -10.726 -22.547 1.00 82.31 96 PRO A C 1
ATOM 777 O O . PRO A 1 96 ? 39.599 -9.942 -21.631 1.00 82.31 96 PRO A O 1
ATOM 780 N N . ASP A 1 97 ? 40.185 -10.937 -23.556 1.00 86.38 97 ASP A N 1
ATOM 781 C CA . ASP A 1 97 ? 41.445 -10.222 -23.697 1.00 86.38 97 ASP A CA 1
ATOM 782 C C . ASP A 1 97 ? 41.193 -8.733 -23.992 1.00 86.38 97 ASP A C 1
ATOM 784 O O . ASP A 1 97 ? 40.796 -8.346 -25.097 1.00 86.38 97 ASP A O 1
ATOM 788 N N . LEU A 1 98 ? 41.428 -7.896 -22.979 1.00 86.25 98 LEU A N 1
ATOM 789 C CA . LEU A 1 98 ? 41.230 -6.449 -23.040 1.00 86.25 98 LEU A CA 1
ATOM 790 C C . LEU A 1 98 ? 42.287 -5.732 -23.891 1.00 86.25 98 LEU A C 1
ATOM 792 O O . LEU A 1 98 ? 42.088 -4.569 -24.242 1.00 86.25 98 LEU A O 1
ATOM 796 N N . SER A 1 99 ? 43.378 -6.399 -24.282 1.00 84.00 99 SER A N 1
ATOM 797 C CA . SER A 1 99 ? 44.369 -5.808 -25.191 1.00 84.00 99 SER A CA 1
ATOM 798 C C . SER A 1 99 ? 43.781 -5.521 -26.580 1.00 84.00 99 SER A C 1
ATOM 800 O O . SER A 1 99 ? 44.165 -4.569 -27.252 1.00 84.00 99 SER A O 1
ATOM 802 N N . LYS A 1 100 ? 42.749 -6.265 -26.995 1.00 82.00 100 LYS A N 1
ATOM 803 C CA . LYS A 1 100 ? 42.021 -5.987 -28.243 1.00 82.00 100 LYS A CA 1
ATOM 804 C C . LYS A 1 100 ? 41.251 -4.669 -28.181 1.00 82.00 100 LYS A C 1
ATOM 806 O O . LYS A 1 100 ? 41.138 -3.973 -29.186 1.00 82.00 100 LYS A O 1
ATOM 811 N N . TYR A 1 101 ? 40.749 -4.304 -27.002 1.00 82.56 101 TYR A N 1
ATOM 812 C CA . TYR A 1 101 ? 40.082 -3.022 -26.793 1.00 82.56 101 TYR A CA 1
ATOM 813 C C . TYR A 1 101 ? 41.073 -1.857 -26.891 1.00 82.56 101 TYR A C 1
ATOM 815 O O . TYR A 1 101 ? 40.768 -0.851 -27.528 1.00 82.56 101 TYR A O 1
ATOM 823 N N . SER A 1 102 ? 42.278 -1.994 -26.327 1.00 83.31 102 SER A N 1
ATOM 824 C CA . SER A 1 102 ? 43.293 -0.938 -26.423 1.00 83.31 102 SER A CA 1
ATOM 825 C C . SER A 1 102 ? 43.767 -0.706 -27.863 1.00 83.31 102 SER A C 1
ATOM 827 O O . SER A 1 102 ? 43.976 0.444 -28.241 1.00 83.31 102 SER A O 1
ATOM 829 N N . VAL A 1 103 ? 43.840 -1.754 -28.692 1.00 85.25 103 VAL A N 1
ATOM 830 C CA . VAL A 1 103 ? 44.126 -1.648 -30.139 1.00 85.25 103 VAL A CA 1
ATOM 831 C C . VAL A 1 103 ? 43.016 -0.910 -30.902 1.00 85.25 103 VAL A C 1
ATOM 833 O O . VAL A 1 103 ? 43.287 -0.130 -31.815 1.00 85.25 103 VAL A O 1
ATOM 836 N N . LEU A 1 104 ? 41.751 -1.112 -30.525 1.00 82.69 104 LEU A N 1
ATOM 837 C CA . LEU A 1 104 ? 40.637 -0.354 -31.103 1.00 82.69 104 LEU A CA 1
ATOM 838 C C . LEU A 1 104 ? 40.677 1.121 -30.677 1.00 82.69 104 LEU A C 1
ATOM 840 O O . LEU A 1 104 ? 40.415 2.001 -31.494 1.00 82.69 104 LEU A O 1
ATOM 844 N N . MET A 1 105 ? 41.059 1.402 -29.427 1.00 83.88 105 MET A N 1
ATOM 845 C CA . MET A 1 105 ? 41.207 2.771 -28.915 1.00 83.88 105 MET A CA 1
ATOM 846 C C . MET A 1 105 ? 42.377 3.534 -29.552 1.00 83.88 105 MET A C 1
ATOM 848 O O . MET A 1 105 ? 42.313 4.756 -29.655 1.00 83.88 105 MET A O 1
ATOM 852 N N . SER A 1 106 ? 43.425 2.849 -30.017 1.00 82.94 106 SER A N 1
ATOM 853 C CA . SER A 1 106 ? 44.563 3.469 -30.713 1.00 82.94 106 SER A CA 1
ATOM 854 C C . SER A 1 106 ? 44.335 3.689 -32.218 1.00 82.94 106 SER A C 1
ATOM 856 O O . SER A 1 106 ? 45.264 4.055 -32.939 1.00 82.94 106 SER A O 1
ATOM 858 N N . GLY A 1 107 ? 43.102 3.516 -32.705 1.00 79.38 107 GLY A N 1
ATOM 859 C CA . GLY A 1 107 ? 42.732 3.786 -34.097 1.00 79.38 107 GLY A CA 1
ATOM 860 C C . GLY A 1 107 ? 42.849 2.585 -35.039 1.00 79.38 107 GLY A C 1
ATOM 861 O O . GLY A 1 107 ? 42.805 2.775 -36.252 1.00 79.38 107 GLY A O 1
ATOM 862 N N . GLY A 1 108 ? 42.979 1.362 -34.509 1.00 65.38 108 GLY A N 1
ATOM 863 C CA . GLY A 1 108 ? 42.757 0.126 -35.266 1.00 65.38 108 GLY A CA 1
ATOM 864 C C . GLY A 1 108 ? 43.735 -0.143 -36.413 1.00 65.38 108 GLY A C 1
ATOM 865 O O . GLY A 1 108 ? 43.339 -0.738 -37.413 1.00 65.38 108 GLY A O 1
ATOM 866 N N . ARG A 1 109 ? 44.997 0.288 -36.307 1.00 63.12 109 ARG A N 1
ATOM 867 C CA . ARG A 1 109 ? 46.034 -0.073 -37.289 1.00 63.12 109 ARG A CA 1
ATOM 868 C C . ARG A 1 109 ? 46.740 -1.356 -36.850 1.00 63.12 109 ARG A C 1
ATOM 870 O O . ARG A 1 109 ? 47.360 -1.367 -35.789 1.00 63.12 109 ARG A O 1
ATOM 877 N N . GLN A 1 110 ? 46.574 -2.414 -37.648 1.00 57.97 110 GLN A N 1
ATOM 878 C CA . GLN A 1 110 ? 47.413 -3.619 -37.614 1.00 57.97 110 GLN A CA 1
ATOM 879 C C . GLN A 1 110 ? 48.855 -3.285 -37.991 1.00 57.97 110 GLN A C 1
ATOM 881 O O . GLN A 1 110 ? 49.036 -2.410 -38.870 1.00 57.97 110 GLN A O 1
#

pLDDT: mean 83.59, std 11.67, range [51.66, 94.88]

Sequence (110 aa):
VYKPQLLAPVYEQYRRNLNARSHKGNKEFVKILMLHRDYPPALVTEAVEIAMTYNVYSYDGVLNILGQLLFSERPKMAPISKDKLQNIPEVVVIPPDLSKYSVLMSGGRQ

Secondary structure (DSSP, 8-state):
---GGGS-HHHHHHHHHHHHH-TTHHHHHHHHHHGGGTS-HHHHHHHHHHHHHTT--SHHHHHHHHHHHHT-S--------GGG-TTS----PPPP-THHHHHHHTT---